Protein AF-R6C8F5-F1 (afdb_monomer)

pLDDT: mean 96.36, std 2.57, range [79.31, 98.69]

Radius of gyration: 13.08 Å; Cα contacts (8 Å, |Δi|>4): 138; chains: 1; bounding box: 33×29×35 Å

Solvent-accessible surface area (backbone atoms only — not comparable to full-atom values): 5506 Å² total; per-residue (Å²): 119,79,46,74,47,72,53,49,75,70,50,46,49,55,58,24,63,45,71,42,65,78,91,49,32,84,74,36,49,67,54,44,71,60,25,54,78,68,49,33,72,96,43,23,85,72,54,45,48,34,32,30,29,47,85,92,42,75,43,31,38,39,32,40,33,82,51,100,89,50,68,50,77,48,76,48,62,34,63,95,54,57,96,68,59,52,73,62,55,67,75,74,113

Mean predicted aligned error: 2.45 Å

Nearest PDB structures (foldseek):
  5xxs-assembly1_A  TM=6.729E-01  e=1.902E-03  Bacillus subtilis subsp. subtilis str. 168
  7wx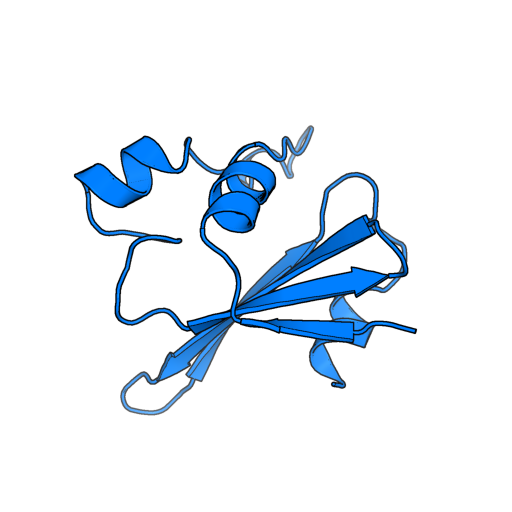5-assembly1_A  TM=6.376E-01  e=2.801E-02  Legionella pneumophila
  4r9m-assembly1_B  TM=6.533E-01  e=7.450E-02  Escherichia coli K-12
  3frm-assembly3_E  TM=5.923E-01  e=5.834E-02  Staphylococcus epidermidis ATCC 12228
  7tif-assembly10_J  TM=4.924E-01  e=1.864E-01  Saccharomyces cerevisiae

Sequence (93 aa):
MLTYHRTTEEEKYSITNWKYEGKYSIYTEKPYEEHKRNHYGFANPQNNFFSFYENENLIGFINLYEENTEIFFGIGVNPEFCNKGYGQQMTLL

Structure (mmCIF, N/CA/C/O backbone):
data_AF-R6C8F5-F1
#
_entry.id   AF-R6C8F5-F1
#
loop_
_atom_site.group_PDB
_atom_site.id
_atom_site.type_symbol
_atom_site.label_atom_id
_atom_site.label_alt_id
_atom_site.label_comp_id
_atom_site.label_asym_id
_atom_site.label_entity_id
_atom_site.label_seq_id
_atom_site.pdbx_PDB_ins_code
_atom_site.Cartn_x
_atom_site.Cartn_y
_atom_site.Cartn_z
_atom_site.occupancy
_atom_site.B_iso_or_equiv
_atom_site.auth_seq_id
_atom_site.auth_comp_id
_atom_site.auth_asym_id
_atom_site.auth_atom_id
_atom_site.pdbx_PDB_model_num
ATOM 1 N N . MET A 1 1 ? -13.207 12.737 1.373 1.00 88.25 1 MET A N 1
ATOM 2 C CA . MET A 1 1 ? -13.129 12.189 -0.005 1.00 88.25 1 MET A CA 1
ATOM 3 C C . MET A 1 1 ? -11.702 11.754 -0.207 1.00 88.25 1 MET A C 1
ATOM 5 O O . MET A 1 1 ? -10.815 12.555 0.070 1.00 88.25 1 MET A O 1
ATOM 9 N N . LEU A 1 2 ? -11.497 10.512 -0.635 1.00 96.56 2 LEU A N 1
ATOM 10 C CA . LEU A 1 2 ? -10.152 10.004 -0.844 1.00 96.56 2 LEU A CA 1
ATOM 11 C C . LEU A 1 2 ? -9.523 10.635 -2.087 1.00 96.56 2 LEU A C 1
ATOM 13 O O . LEU A 1 2 ? -10.171 10.769 -3.126 1.00 96.56 2 LEU A O 1
ATOM 17 N N . THR A 1 3 ? -8.256 10.995 -1.966 1.00 97.44 3 THR A N 1
ATOM 18 C CA . THR A 1 3 ? -7.367 11.298 -3.087 1.00 97.44 3 THR A CA 1
ATOM 19 C C . THR A 1 3 ? -6.297 10.220 -3.165 1.00 97.44 3 THR A C 1
ATOM 21 O O . THR A 1 3 ? -6.039 9.530 -2.177 1.00 97.44 3 THR A O 1
ATOM 24 N N . TYR A 1 4 ? -5.683 10.051 -4.334 1.00 97.94 4 TYR A N 1
ATOM 25 C CA . TYR A 1 4 ? -4.606 9.084 -4.501 1.00 97.94 4 TYR A CA 1
ATOM 26 C C . TYR A 1 4 ? -3.503 9.608 -5.411 1.00 97.94 4 TYR A C 1
ATOM 28 O O . TYR A 1 4 ? -3.718 10.472 -6.265 1.00 97.94 4 TYR A O 1
ATOM 36 N N . HIS A 1 5 ? -2.316 9.044 -5.233 1.00 98.12 5 HIS A N 1
ATOM 37 C CA . HIS A 1 5 ? -1.149 9.288 -6.071 1.00 98.12 5 HIS A CA 1
ATOM 38 C C . HIS A 1 5 ? -0.222 8.078 -6.037 1.00 98.12 5 HIS A C 1
ATOM 40 O O . HIS A 1 5 ? -0.387 7.164 -5.229 1.00 98.12 5 HIS A O 1
ATOM 46 N N . ARG A 1 6 ? 0.770 8.055 -6.930 1.00 98.06 6 ARG A N 1
ATOM 47 C CA . ARG A 1 6 ? 1.786 7.001 -6.920 1.00 98.06 6 ARG A CA 1
ATOM 48 C C . ARG A 1 6 ? 2.564 7.053 -5.610 1.00 98.06 6 ARG A C 1
ATOM 50 O O . ARG A 1 6 ? 3.101 8.106 -5.281 1.00 98.06 6 ARG A O 1
ATOM 57 N N . THR A 1 7 ? 2.651 5.925 -4.911 1.00 98.56 7 THR A N 1
ATOM 58 C CA . THR A 1 7 ? 3.279 5.856 -3.590 1.00 98.56 7 THR A CA 1
ATOM 59 C C . THR A 1 7 ? 4.702 6.402 -3.623 1.00 98.56 7 THR A C 1
ATOM 61 O O . THR A 1 7 ? 5.536 5.955 -4.419 1.00 98.56 7 THR A O 1
ATOM 64 N N . THR A 1 8 ? 4.973 7.374 -2.756 1.00 98.44 8 THR A N 1
ATOM 65 C CA . THR A 1 8 ? 6.280 8.028 -2.644 1.00 98.44 8 THR A CA 1
ATOM 66 C C . THR A 1 8 ? 7.258 7.180 -1.833 1.00 98.44 8 THR A C 1
ATOM 68 O O . THR A 1 8 ? 6.864 6.258 -1.123 1.00 98.44 8 THR A O 1
ATOM 71 N N . GLU A 1 9 ? 8.556 7.481 -1.907 1.00 97.69 9 GLU A N 1
ATOM 72 C CA . GLU A 1 9 ? 9.547 6.771 -1.085 1.00 97.69 9 GLU A CA 1
ATOM 73 C C . GLU A 1 9 ? 9.293 6.949 0.420 1.00 97.69 9 GLU A C 1
ATOM 75 O O . GLU A 1 9 ? 9.367 5.977 1.165 1.00 97.69 9 GLU A O 1
ATOM 80 N N . GLU A 1 10 ? 8.935 8.153 0.871 1.00 98.25 10 GLU A N 1
ATOM 81 C CA . GLU A 1 10 ? 8.641 8.438 2.284 1.00 98.25 10 GLU A CA 1
ATOM 82 C C . GLU A 1 10 ? 7.422 7.654 2.796 1.00 98.25 10 GLU A C 1
ATOM 84 O O . GLU A 1 10 ? 7.419 7.114 3.908 1.00 98.25 10 GLU A O 1
ATOM 89 N N . GLU A 1 11 ? 6.404 7.503 1.953 1.00 98.69 11 GLU A N 1
ATOM 90 C CA . GLU A 1 11 ? 5.226 6.704 2.277 1.00 98.69 11 GLU A CA 1
ATOM 91 C C . GLU A 1 11 ? 5.558 5.226 2.442 1.00 98.69 11 GLU A C 1
ATOM 93 O O . GLU A 1 11 ? 5.012 4.593 3.338 1.00 98.69 11 GLU A O 1
ATOM 98 N N . LYS A 1 12 ? 6.489 4.665 1.662 1.00 98.50 12 LYS A N 1
ATOM 99 C CA . LYS A 1 12 ? 6.908 3.262 1.836 1.00 98.50 12 LYS A CA 1
ATOM 100 C C . LYS A 1 12 ? 7.502 3.021 3.225 1.00 98.50 12 LYS A C 1
ATOM 102 O O . LYS A 1 12 ? 7.210 1.999 3.851 1.00 98.50 12 LYS A O 1
ATOM 107 N N . TYR A 1 13 ? 8.284 3.967 3.750 1.00 98.44 13 TYR A N 1
ATOM 108 C CA . TYR A 1 13 ? 8.758 3.904 5.138 1.00 98.44 13 TYR A CA 1
ATOM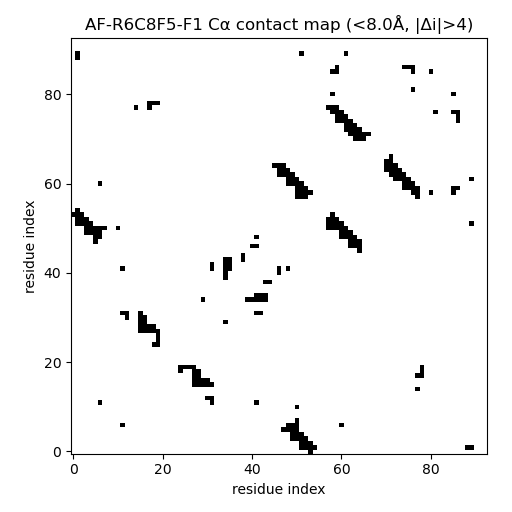 109 C C . TYR A 1 13 ? 7.604 3.998 6.137 1.00 98.44 13 TYR A C 1
ATOM 111 O O . TYR A 1 13 ? 7.554 3.224 7.091 1.00 98.44 13 TYR A O 1
ATOM 119 N N . SER A 1 14 ? 6.660 4.909 5.908 1.00 98.12 14 SER A N 1
ATOM 120 C CA . SER A 1 14 ? 5.494 5.080 6.780 1.00 98.12 14 SER A CA 1
ATOM 121 C C . SER A 1 14 ? 4.616 3.825 6.821 1.00 98.12 14 SER A C 1
ATOM 123 O O . SER A 1 14 ? 4.271 3.348 7.900 1.00 98.12 14 SER A O 1
ATOM 125 N N . ILE A 1 15 ? 4.320 3.242 5.659 1.00 98.50 15 ILE A N 1
ATOM 126 C CA . ILE A 1 15 ? 3.473 2.056 5.506 1.00 98.50 15 ILE A CA 1
ATOM 127 C C . ILE A 1 15 ? 4.126 0.830 6.143 1.00 98.50 15 ILE A C 1
ATOM 129 O O . ILE A 1 15 ? 3.484 0.114 6.907 1.00 98.50 15 ILE A O 1
ATOM 133 N N . THR A 1 16 ? 5.416 0.593 5.893 1.00 98.12 16 THR A N 1
ATOM 134 C CA . THR A 1 16 ? 6.120 -0.569 6.476 1.00 98.12 16 THR A CA 1
ATOM 135 C C . THR A 1 16 ? 6.302 -0.478 7.997 1.00 98.12 16 THR A C 1
ATOM 137 O O . THR A 1 16 ? 6.580 -1.476 8.670 1.00 98.12 16 THR A O 1
ATOM 140 N N . ASN A 1 17 ? 6.087 0.707 8.573 1.00 97.75 17 ASN A N 1
ATOM 141 C CA . ASN A 1 17 ? 6.047 0.903 10.017 1.00 97.75 17 ASN A CA 1
ATOM 142 C C . ASN A 1 17 ? 4.683 0.606 10.646 1.00 97.75 17 ASN A C 1
ATOM 144 O O . ASN A 1 17 ? 4.623 0.487 11.871 1.00 97.75 17 ASN A O 1
ATOM 148 N N . TRP A 1 18 ? 3.616 0.421 9.866 1.00 98.06 18 TRP A N 1
ATOM 149 C CA . TRP A 1 18 ? 2.317 0.028 10.407 1.00 98.06 18 TRP A CA 1
ATOM 150 C C . TRP A 1 18 ? 2.414 -1.296 11.164 1.00 98.06 18 TRP A C 1
ATOM 152 O O . TRP A 1 18 ? 3.042 -2.257 10.709 1.00 98.06 18 TRP A O 1
ATOM 162 N N . LYS A 1 19 ? 1.803 -1.328 12.351 1.00 97.56 19 LYS A N 1
ATOM 163 C CA . LYS A 1 19 ? 1.749 -2.503 13.221 1.00 97.56 19 LYS A CA 1
ATOM 164 C C . LYS A 1 19 ? 0.300 -2.900 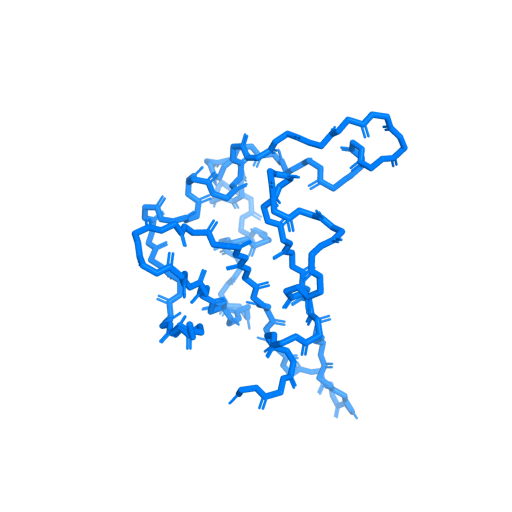13.423 1.00 97.56 19 LYS A C 1
ATOM 166 O O . LYS A 1 19 ? -0.503 -2.131 13.939 1.00 97.56 19 LYS A O 1
ATOM 171 N N . TYR A 1 20 ? -0.014 -4.112 12.994 1.00 96.12 20 TYR A N 1
ATOM 172 C CA . TYR A 1 20 ? -1.320 -4.718 13.189 1.00 96.12 20 TYR A CA 1
ATOM 173 C C . TYR A 1 20 ? -1.267 -5.644 14.398 1.00 96.12 20 TYR A C 1
ATOM 175 O O . TYR A 1 20 ? -0.290 -6.364 14.605 1.00 96.12 20 TYR A O 1
ATOM 183 N N . GLU A 1 21 ? -2.334 -5.658 15.185 1.00 94.25 21 GLU A N 1
ATOM 184 C CA . GLU A 1 21 ? -2.398 -6.455 16.406 1.00 94.25 21 GLU A CA 1
ATOM 185 C C . GLU A 1 21 ? -3.168 -7.770 16.215 1.00 94.25 21 GLU A C 1
ATOM 187 O O . GLU A 1 21 ? -3.932 -7.972 15.262 1.00 94.25 21 GLU A O 1
ATOM 192 N N . GLY A 1 22 ? -2.963 -8.696 17.155 1.00 94.88 22 GLY A N 1
ATOM 193 C CA . GLY A 1 22 ? -3.667 -9.974 17.204 1.00 94.88 22 GLY A CA 1
ATOM 194 C C . GLY A 1 22 ? -3.475 -10.806 15.936 1.00 94.88 22 GLY A C 1
ATOM 195 O O . GLY A 1 22 ? -2.368 -10.918 15.405 1.00 94.88 22 GLY A O 1
ATOM 196 N N . LYS A 1 23 ? -4.566 -11.390 15.427 1.00 94.31 23 LYS A N 1
ATOM 197 C CA . LYS A 1 23 ? -4.530 -12.241 14.224 1.00 94.31 23 LYS A CA 1
ATOM 198 C C . LYS A 1 23 ? -4.116 -11.499 12.948 1.00 94.31 23 LYS A C 1
ATOM 200 O O . LYS A 1 23 ? -3.735 -12.144 11.980 1.00 94.31 23 LYS A O 1
ATOM 205 N N . TYR A 1 24 ? -4.194 -10.167 12.939 1.00 93.00 24 TYR A N 1
ATOM 206 C CA . TYR A 1 24 ? -3.816 -9.349 11.787 1.00 93.00 24 TYR A CA 1
ATOM 207 C C . TYR A 1 24 ? -2.333 -8.973 11.789 1.00 93.00 24 TYR A C 1
ATOM 209 O O . TYR A 1 24 ? -1.854 -8.432 10.800 1.00 93.00 24 TYR A O 1
ATOM 217 N N . SER A 1 25 ? -1.584 -9.310 12.845 1.00 95.44 25 SER A N 1
ATOM 218 C CA . SER A 1 25 ? -0.136 -9.068 12.927 1.00 95.44 25 SER A CA 1
ATOM 219 C C . SER A 1 25 ? 0.664 -9.682 11.778 1.00 95.44 25 SER A C 1
ATOM 221 O O . SER A 1 25 ? 1.726 -9.162 11.453 1.00 95.44 25 SER A O 1
AT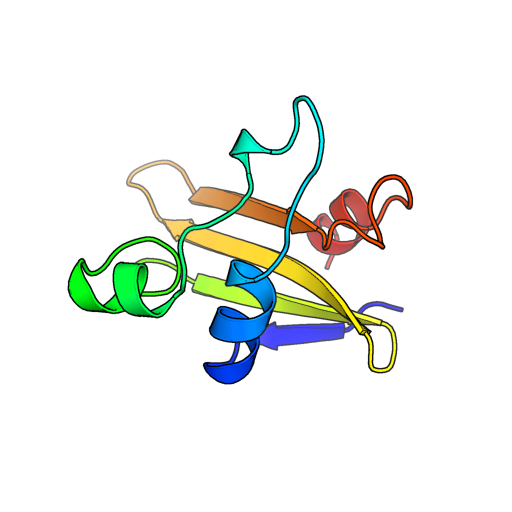OM 223 N N . ILE A 1 26 ? 0.128 -10.706 11.106 1.00 94.88 26 ILE A N 1
ATOM 224 C CA . ILE A 1 26 ? 0.710 -11.293 9.891 1.00 94.88 26 ILE A CA 1
ATOM 225 C C . ILE A 1 26 ? 0.864 -10.290 8.736 1.00 94.88 26 ILE A C 1
ATOM 227 O O . ILE A 1 26 ? 1.701 -10.506 7.870 1.00 94.88 26 ILE A O 1
ATOM 231 N N . TYR A 1 27 ? 0.083 -9.204 8.730 1.00 93.69 27 TYR A N 1
ATOM 232 C CA . TYR A 1 27 ? 0.164 -8.123 7.740 1.00 93.69 27 TYR A CA 1
ATOM 233 C C . TYR A 1 27 ? 1.145 -7.018 8.142 1.00 93.69 27 TYR A C 1
ATOM 235 O O . TYR A 1 27 ? 1.305 -6.033 7.427 1.00 93.69 27 TYR A O 1
ATOM 243 N N . THR A 1 28 ? 1.793 -7.148 9.301 1.00 95.38 28 THR A N 1
ATOM 244 C CA . THR A 1 28 ? 2.863 -6.235 9.689 1.00 95.38 28 THR A CA 1
ATOM 245 C C . THR A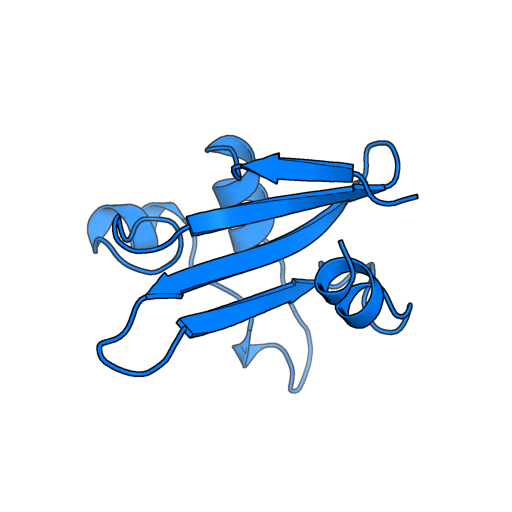 1 28 ? 4.082 -6.494 8.817 1.00 95.38 28 THR A C 1
ATOM 247 O O . THR A 1 28 ? 4.726 -7.538 8.928 1.00 95.38 28 THR A O 1
ATOM 250 N N . GLU A 1 29 ? 4.419 -5.511 7.994 1.00 95.69 29 GLU A N 1
ATOM 251 C CA . GLU A 1 29 ? 5.561 -5.590 7.094 1.00 95.69 29 GLU A CA 1
ATOM 252 C C . GLU A 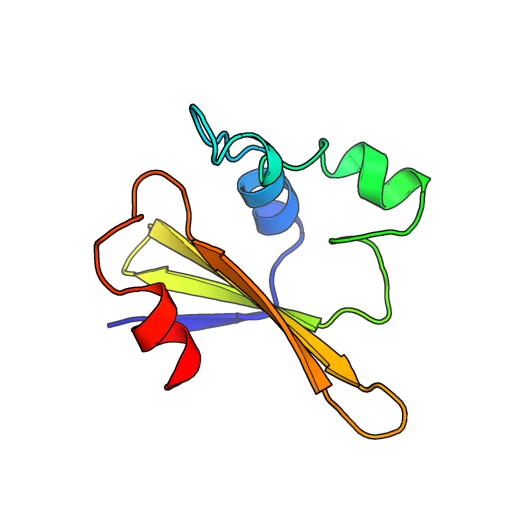1 29 ? 6.901 -5.534 7.836 1.00 95.69 29 GLU A C 1
ATOM 254 O O . GLU A 1 29 ? 7.037 -5.032 8.967 1.00 95.69 29 GLU A O 1
ATOM 259 N N . LYS A 1 30 ? 7.923 -6.057 7.159 1.00 96.75 30 LYS A N 1
ATOM 260 C CA . LYS A 1 30 ? 9.313 -5.817 7.537 1.00 96.75 30 LYS A CA 1
ATOM 261 C C . LYS A 1 30 ? 9.682 -4.367 7.203 1.00 96.75 30 LYS A C 1
ATOM 263 O O . LYS A 1 30 ? 9.066 -3.760 6.332 1.00 96.75 30 LYS A O 1
ATOM 268 N N . PRO A 1 31 ? 10.692 -3.785 7.871 1.00 97.50 31 PRO A N 1
ATOM 269 C CA . PRO A 1 31 ? 11.140 -2.436 7.543 1.00 97.50 31 PRO A CA 1
ATOM 270 C C . PRO A 1 31 ? 11.492 -2.311 6.057 1.00 97.50 31 PRO A C 1
ATOM 272 O O . PRO A 1 31 ? 12.155 -3.193 5.507 1.00 97.50 31 PRO A O 1
ATOM 275 N N . TYR A 1 32 ? 11.129 -1.197 5.419 1.00 98.12 32 TYR A N 1
ATOM 276 C CA . TYR A 1 32 ? 11.366 -0.989 3.985 1.00 98.12 32 TYR A CA 1
ATOM 277 C C . TYR A 1 32 ? 12.844 -1.134 3.557 1.00 98.12 32 TYR A C 1
ATOM 279 O O . TYR A 1 32 ? 13.134 -1.549 2.437 1.00 98.12 32 TYR A O 1
ATOM 287 N N . GLU A 1 33 ? 13.810 -0.904 4.451 1.00 98.00 33 GLU A N 1
ATOM 288 C CA . GLU A 1 33 ? 15.228 -1.199 4.178 1.00 98.00 33 GLU A CA 1
ATOM 289 C C . GLU A 1 33 ? 15.492 -2.672 3.824 1.00 98.00 33 GLU A C 1
ATOM 291 O O . GLU A 1 33 ? 16.325 -2.981 2.971 1.00 98.00 33 GLU A O 1
ATOM 296 N N . GLU A 1 34 ? 14.764 -3.600 4.445 1.00 97.88 34 GLU A N 1
ATOM 297 C CA . GLU A 1 34 ? 14.863 -5.024 4.134 1.00 97.88 34 GLU A CA 1
ATOM 298 C C . GLU A 1 34 ? 14.255 -5.348 2.768 1.00 97.88 34 GLU A C 1
ATOM 300 O O . GLU A 1 34 ? 14.824 -6.150 2.024 1.00 97.88 34 GLU A O 1
ATOM 305 N N . HIS A 1 35 ? 13.152 -4.684 2.415 1.00 97.75 35 HIS A N 1
ATOM 306 C CA . HIS A 1 35 ? 12.546 -4.778 1.089 1.00 97.75 35 HIS A CA 1
ATOM 307 C C . HIS A 1 35 ? 13.540 -4.338 0.019 1.00 97.75 35 HIS A C 1
ATOM 309 O O . HIS A 1 35 ? 13.767 -5.079 -0.934 1.00 97.75 35 HIS A O 1
ATOM 315 N N . LYS A 1 36 ? 14.190 -3.179 0.205 1.00 97.75 36 LYS A N 1
ATOM 316 C CA . LYS A 1 36 ? 15.197 -2.653 -0.730 1.00 97.75 36 LYS A CA 1
ATOM 317 C C . LYS A 1 36 ? 16.379 -3.596 -0.903 1.00 97.75 36 LYS A C 1
ATOM 319 O O . LYS A 1 36 ? 16.744 -3.904 -2.031 1.00 97.75 36 LYS A O 1
ATOM 324 N N . ARG A 1 37 ? 16.950 -4.099 0.196 1.00 97.69 37 ARG A N 1
ATOM 325 C CA . ARG A 1 37 ? 18.107 -5.012 0.150 1.00 97.69 37 ARG A CA 1
ATOM 326 C C . ARG A 1 37 ? 17.821 -6.282 -0.655 1.00 97.69 37 ARG A C 1
ATOM 328 O O . ARG A 1 37 ? 18.713 -6.801 -1.318 1.00 97.69 37 ARG A O 1
ATOM 335 N N . ASN A 1 38 ? 16.589 -6.772 -0.582 1.00 96.81 38 ASN A N 1
ATOM 336 C CA . ASN A 1 38 ? 16.183 -8.054 -1.150 1.00 96.81 38 ASN A CA 1
ATOM 337 C C . ASN A 1 38 ? 15.273 -7.916 -2.390 1.00 96.81 38 ASN A C 1
ATOM 339 O O . ASN A 1 38 ? 14.841 -8.929 -2.928 1.00 96.81 38 ASN A O 1
ATOM 343 N N . HIS A 1 39 ? 14.995 -6.690 -2.844 1.00 96.19 39 HIS A N 1
ATOM 344 C CA . HIS A 1 39 ? 14.191 -6.354 -4.027 1.00 96.19 39 HIS A CA 1
ATOM 345 C C . HIS A 1 39 ? 12.767 -6.952 -4.044 1.00 96.19 39 HIS A C 1
ATOM 347 O O . HIS A 1 39 ? 12.298 -7.423 -5.079 1.00 96.19 39 HIS A O 1
ATOM 353 N N . TYR A 1 40 ? 12.055 -6.923 -2.909 1.00 95.62 40 TYR A N 1
ATOM 354 C CA . TYR A 1 40 ? 10.673 -7.430 -2.801 1.00 95.62 40 TYR A CA 1
ATOM 355 C C . TYR A 1 40 ? 9.683 -6.390 -2.250 1.00 95.62 40 TYR A C 1
ATOM 357 O O . TYR A 1 40 ? 10.068 -5.312 -1.793 1.00 95.62 40 TYR A O 1
ATOM 365 N N . GLY A 1 41 ? 8.382 -6.708 -2.285 1.00 95.31 41 GLY A N 1
ATOM 366 C CA . GLY A 1 41 ? 7.310 -5.850 -1.760 1.00 95.31 41 GLY A CA 1
ATOM 367 C C . GLY A 1 41 ? 7.387 -4.429 -2.330 1.00 95.31 41 GLY A C 1
ATOM 368 O O . GLY A 1 41 ? 7.457 -4.264 -3.545 1.00 95.31 41 GLY A O 1
ATOM 369 N N . PHE A 1 42 ? 7.444 -3.407 -1.472 1.00 97.12 42 PHE A N 1
ATOM 370 C CA . PHE A 1 42 ? 7.572 -1.995 -1.874 1.00 97.12 42 PHE A CA 1
ATOM 371 C C . PHE A 1 42 ? 8.821 -1.634 -2.700 1.00 97.12 42 PHE A C 1
ATOM 373 O O . PHE A 1 42 ? 8.869 -0.552 -3.293 1.00 97.12 42 PHE A O 1
ATOM 380 N N . ALA A 1 43 ? 9.823 -2.517 -2.746 1.00 97.19 43 ALA A N 1
ATOM 381 C CA . ALA A 1 43 ? 11.029 -2.359 -3.556 1.00 97.19 43 ALA A CA 1
ATOM 382 C C . ALA A 1 43 ? 11.056 -3.262 -4.803 1.00 97.19 43 ALA A C 1
ATOM 384 O O . ALA A 1 43 ? 12.035 -3.232 -5.547 1.00 97.19 43 ALA A O 1
ATOM 385 N N . ASN A 1 44 ? 10.020 -4.074 -5.041 1.00 95.75 44 ASN A N 1
ATOM 386 C CA . ASN A 1 44 ? 9.923 -4.852 -6.274 1.00 95.75 44 ASN A CA 1
ATOM 387 C C . ASN A 1 44 ? 9.538 -3.913 -7.437 1.00 95.75 44 ASN A C 1
ATOM 389 O O . ASN A 1 44 ? 8.470 -3.302 -7.373 1.00 95.75 44 ASN A O 1
ATOM 393 N N . PRO A 1 45 ? 10.347 -3.813 -8.508 1.00 92.62 45 PRO A N 1
ATOM 394 C CA . PRO A 1 45 ? 10.064 -2.929 -9.639 1.00 92.62 45 PRO A CA 1
ATOM 395 C C . PRO A 1 45 ? 8.832 -3.325 -10.464 1.00 92.62 45 PRO A C 1
ATOM 397 O O . PRO A 1 45 ? 8.335 -2.496 -11.220 1.00 92.62 45 PRO A O 1
ATOM 400 N N . GLN A 1 46 ? 8.340 -4.563 -10.347 1.00 93.62 46 GLN A N 1
ATOM 401 C CA . GLN A 1 46 ? 7.114 -4.992 -11.028 1.00 93.62 46 GLN A CA 1
ATOM 402 C C . GLN A 1 46 ? 5.855 -4.406 -10.380 1.00 93.62 46 GLN A C 1
ATOM 404 O O . GLN A 1 46 ? 4.841 -4.248 -11.052 1.00 93.62 46 GLN A O 1
ATOM 409 N N . ASN A 1 47 ? 5.924 -4.071 -9.090 1.00 95.75 47 ASN A N 1
ATOM 410 C CA . ASN A 1 47 ? 4.790 -3.570 -8.329 1.00 95.75 47 ASN A CA 1
ATOM 411 C C . ASN A 1 47 ? 4.476 -2.106 -8.660 1.00 95.75 47 ASN A C 1
ATOM 413 O O . ASN A 1 47 ? 5.370 -1.262 -8.769 1.00 95.75 47 ASN A O 1
ATOM 417 N N . ASN A 1 48 ? 3.186 -1.778 -8.712 1.00 96.94 48 ASN A N 1
ATOM 418 C CA . ASN A 1 48 ? 2.697 -0.420 -8.919 1.00 96.94 48 ASN A CA 1
ATOM 419 C C . ASN A 1 48 ? 1.826 -0.008 -7.740 1.00 96.94 48 ASN A C 1
ATOM 421 O O . ASN A 1 48 ? 0.636 -0.318 -7.684 1.00 96.94 48 ASN A O 1
ATOM 425 N N . PHE A 1 49 ? 2.446 0.697 -6.796 1.00 98.12 49 PHE A N 1
ATOM 426 C CA . PHE A 1 49 ? 1.778 1.154 -5.587 1.00 98.12 49 PHE A CA 1
ATOM 427 C C . PHE A 1 49 ? 1.153 2.539 -5.755 1.00 98.12 49 PHE A C 1
ATOM 429 O O . PHE A 1 49 ? 1.790 3.463 -6.277 1.00 98.12 49 PHE A O 1
ATOM 436 N N . PHE A 1 50 ? -0.072 2.680 -5.254 1.00 98.25 50 PHE A N 1
ATOM 437 C CA . PHE A 1 50 ? -0.764 3.957 -5.120 1.00 98.25 50 PHE A CA 1
ATOM 438 C C . PHE A 1 50 ? -1.219 4.139 -3.679 1.00 98.25 50 PHE A C 1
ATOM 440 O O . PHE A 1 50 ? -1.865 3.256 -3.114 1.00 98.25 50 PHE A O 1
ATOM 447 N N . SER A 1 51 ? -0.879 5.286 -3.103 1.00 98.69 51 SER A N 1
ATOM 448 C CA . SER A 1 51 ? -1.244 5.674 -1.745 1.00 98.69 51 SER A CA 1
ATOM 449 C C . SER A 1 51 ? -2.529 6.480 -1.772 1.00 98.69 51 SER A C 1
ATOM 451 O O . SER A 1 51 ? -2.719 7.305 -2.665 1.00 98.69 51 SER A O 1
ATOM 453 N N . PHE A 1 52 ? -3.380 6.275 -0.773 1.00 98.56 52 PHE A N 1
ATOM 454 C CA . PHE A 1 52 ? -4.648 6.977 -0.620 1.00 98.56 52 PHE A CA 1
ATOM 455 C C . PHE A 1 52 ? -4.637 7.835 0.635 1.00 98.56 52 PHE A C 1
ATOM 457 O O . PHE A 1 52 ? -4.260 7.375 1.717 1.00 98.56 52 PHE A O 1
ATOM 464 N N . TYR A 1 53 ? -5.112 9.065 0.485 1.00 98.38 53 TYR A N 1
ATOM 465 C CA . TYR A 1 53 ? -5.189 10.052 1.548 1.00 98.38 53 TYR A CA 1
ATOM 466 C C . TYR A 1 53 ? -6.620 10.514 1.783 1.00 98.38 53 TYR A C 1
ATOM 468 O O . TYR A 1 53 ? -7.407 10.674 0.851 1.00 98.38 53 TYR A O 1
ATOM 476 N N . GLU A 1 54 ? -6.934 10.798 3.044 1.00 97.69 54 GLU A N 1
ATOM 477 C CA . GL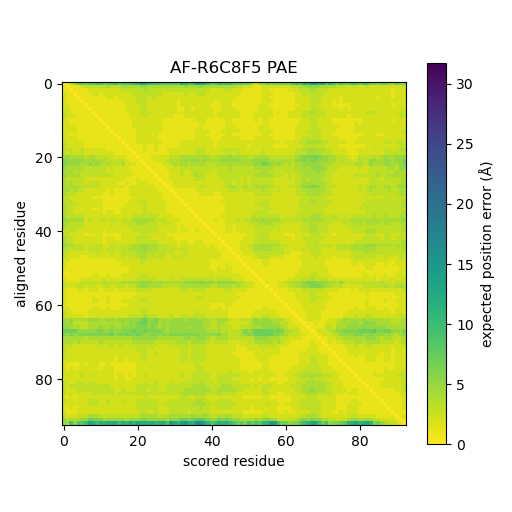U A 1 54 ? -8.059 11.648 3.417 1.00 97.69 54 GLU A CA 1
ATOM 478 C C . GLU A 1 54 ? -7.543 12.799 4.278 1.00 97.69 54 GLU A C 1
ATOM 480 O O . GLU A 1 54 ? -7.067 12.602 5.402 1.00 97.69 54 GLU A O 1
ATOM 485 N N . ASN A 1 55 ? -7.649 14.015 3.737 1.00 95.06 55 ASN A N 1
ATOM 486 C CA . ASN A 1 55 ? -6.958 15.192 4.259 1.00 95.06 55 ASN A CA 1
ATOM 487 C C . ASN A 1 55 ? -5.440 14.919 4.323 1.00 95.06 55 ASN A C 1
ATOM 489 O O . ASN A 1 55 ? -4.847 14.572 3.308 1.00 95.06 55 ASN A O 1
ATOM 493 N N . GLU A 1 56 ? -4.819 15.034 5.496 1.00 95.44 56 GLU A N 1
ATOM 494 C CA . GLU A 1 56 ? -3.383 14.786 5.699 1.00 95.44 56 GLU A CA 1
ATOM 495 C C . GLU A 1 56 ? -3.069 13.338 6.118 1.00 95.44 56 GLU A C 1
ATOM 497 O O 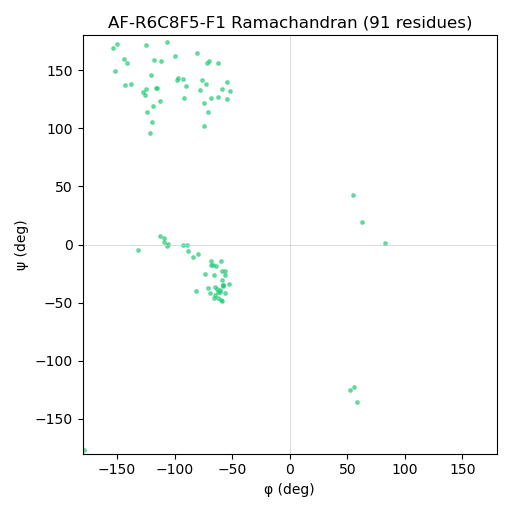. GLU A 1 56 ? -1.910 12.980 6.320 1.00 95.44 56 GLU A O 1
ATOM 502 N N . ASN A 1 57 ? -4.087 12.480 6.253 1.00 97.94 57 ASN A N 1
ATOM 503 C CA . ASN A 1 57 ? -3.905 11.124 6.763 1.00 97.94 57 ASN A CA 1
ATOM 504 C C . ASN A 1 57 ? -3.653 10.137 5.628 1.00 97.94 57 ASN A C 1
ATOM 506 O O . ASN A 1 57 ? -4.488 10.009 4.732 1.00 97.94 57 ASN A O 1
ATOM 510 N N . LEU A 1 58 ? -2.559 9.380 5.725 1.00 98.50 58 LEU A N 1
ATOM 511 C CA . LEU A 1 58 ? -2.300 8.229 4.866 1.00 98.50 58 LEU A CA 1
ATOM 512 C C . LEU A 1 58 ? -3.204 7.062 5.292 1.00 98.50 58 LEU A C 1
ATOM 514 O O . LEU A 1 58 ? -2.949 6.386 6.296 1.00 98.50 58 LEU A O 1
ATOM 518 N N . ILE A 1 59 ? -4.274 6.851 4.528 1.00 98.50 59 ILE A N 1
ATOM 519 C CA . ILE A 1 59 ? -5.350 5.904 4.841 1.00 98.50 59 ILE A CA 1
ATOM 520 C C . ILE A 1 59 ? -4.981 4.479 4.446 1.00 98.50 59 ILE A C 1
ATOM 522 O O . ILE A 1 59 ? -5.301 3.530 5.162 1.00 98.50 59 ILE A O 1
ATOM 526 N N . GLY A 1 60 ? -4.330 4.306 3.304 1.00 98.31 60 GLY A N 1
ATOM 527 C CA . GLY A 1 60 ? -4.088 2.987 2.743 1.00 98.31 60 GLY A CA 1
ATOM 528 C C . GLY A 1 60 ? -3.297 3.046 1.452 1.00 98.31 60 GLY A C 1
ATOM 529 O O . GLY A 1 60 ? -2.881 4.114 1.003 1.00 98.31 60 GLY A O 1
ATOM 530 N N . PHE A 1 61 ? -3.101 1.881 0.856 1.00 98.50 61 PHE A N 1
ATOM 531 C CA . PHE A 1 61 ? -2.484 1.737 -0.449 1.00 98.50 61 PHE A CA 1
ATOM 532 C C . PHE A 1 61 ? -3.128 0.589 -1.226 1.00 98.50 61 PHE A C 1
ATOM 534 O O . PHE A 1 61 ? -3.700 -0.338 -0.640 1.00 98.50 61 PHE A O 1
ATOM 541 N N . ILE A 1 62 ? -2.960 0.623 -2.543 1.00 98.19 62 ILE A N 1
ATOM 542 C CA . ILE A 1 62 ? -3.121 -0.547 -3.409 1.00 98.19 62 ILE A CA 1
ATOM 543 C C . ILE A 1 62 ? -1.804 -0.865 -4.110 1.00 98.19 62 ILE A C 1
ATOM 545 O O . ILE A 1 62 ? -0.944 0.003 -4.249 1.00 98.19 62 ILE A O 1
ATOM 549 N N . ASN A 1 63 ? -1.667 -2.105 -4.562 1.00 97.81 63 ASN A N 1
ATOM 550 C CA . ASN A 1 63 ? -0.602 -2.582 -5.426 1.00 97.81 63 ASN A CA 1
ATOM 551 C C . ASN A 1 63 ? -1.210 -3.285 -6.634 1.00 97.81 63 ASN A C 1
ATOM 553 O O . ASN A 1 63 ? -2.045 -4.173 -6.466 1.00 97.81 63 ASN A O 1
ATOM 557 N N . LEU A 1 64 ? -0.746 -2.927 -7.822 1.00 96.25 64 LEU A N 1
ATOM 558 C CA . LEU A 1 64 ? -1.152 -3.544 -9.073 1.00 96.25 64 LEU A CA 1
ATOM 559 C C . LEU A 1 64 ? 0.078 -4.048 -9.820 1.00 96.25 64 LEU A C 1
ATOM 561 O O . LEU A 1 64 ? 1.052 -3.312 -9.979 1.00 96.25 64 LEU A O 1
ATOM 565 N N . TYR A 1 65 ? 0.029 -5.271 -10.329 1.00 94.62 65 TYR A N 1
ATOM 566 C CA . TYR A 1 65 ? 0.928 -5.694 -11.399 1.00 94.62 65 TYR A CA 1
ATOM 567 C C . TYR A 1 65 ? 0.282 -6.776 -12.252 1.00 94.62 65 TYR A C 1
ATOM 569 O O . TYR A 1 65 ? -0.565 -7.539 -11.790 1.00 94.62 65 TYR A O 1
ATOM 577 N N . GLU A 1 66 ? 0.663 -6.785 -13.523 1.00 93.56 66 GLU A N 1
ATOM 578 C CA . GLU A 1 66 ? 0.136 -7.721 -14.504 1.00 93.56 66 GLU A CA 1
ATOM 579 C C . GLU A 1 66 ? 0.798 -9.088 -14.341 1.00 93.56 66 GLU A C 1
ATOM 581 O O . GLU A 1 66 ? 2.024 -9.210 -14.258 1.00 93.56 66 GLU A O 1
ATOM 586 N N . GLU A 1 67 ? -0.032 -10.120 -14.334 1.00 93.62 67 GLU A N 1
ATOM 587 C CA . GLU A 1 67 ? 0.357 -11.502 -14.561 1.00 93.62 67 GLU A CA 1
ATOM 588 C C . GLU A 1 67 ? -0.131 -11.926 -15.956 1.00 93.62 67 GLU A C 1
ATOM 590 O O . GLU A 1 67 ? -0.813 -11.181 -16.658 1.00 93.62 67 GLU A O 1
ATOM 595 N N . ASN A 1 68 ? 0.223 -13.133 -16.402 1.00 94.56 68 ASN A N 1
ATOM 596 C CA . ASN A 1 68 ? -0.030 -13.548 -17.790 1.00 94.56 68 ASN A CA 1
ATOM 597 C C . ASN A 1 68 ? -1.514 -13.519 -18.199 1.00 94.56 68 ASN A C 1
ATOM 599 O O . ASN A 1 68 ? -1.825 -13.343 -19.375 1.00 94.56 68 ASN A O 1
ATOM 603 N N . THR A 1 69 ? -2.424 -13.755 -17.253 1.00 97.00 69 THR A N 1
ATOM 604 C CA . THR A 1 69 ? -3.868 -13.881 -17.512 1.00 97.00 69 THR A CA 1
ATOM 605 C C . THR A 1 69 ? -4.728 -13.053 -16.568 1.00 97.00 69 THR A C 1
ATOM 607 O O . THR A 1 69 ? -5.948 -13.035 -16.714 1.00 97.00 69 THR A O 1
ATOM 610 N N . GLU A 1 70 ? -4.116 -12.401 -15.587 1.00 96.50 70 GLU A N 1
ATOM 611 C CA . GLU A 1 70 ? -4.811 -11.700 -14.518 1.00 96.50 70 GLU A CA 1
ATOM 612 C C . GLU A 1 70 ? -3.992 -10.508 -14.028 1.00 96.50 70 GLU A C 1
ATOM 614 O O . GLU A 1 70 ? -2.855 -10.293 -14.441 1.00 96.50 70 GLU A O 1
ATOM 619 N N . ILE A 1 71 ? -4.603 -9.705 -13.165 1.00 94.50 71 ILE A N 1
ATOM 620 C CA . ILE A 1 71 ? -3.923 -8.612 -12.482 1.00 94.50 71 ILE A CA 1
ATOM 621 C C . ILE A 1 71 ? -3.881 -8.983 -11.012 1.00 94.50 71 ILE A C 1
ATOM 623 O O . ILE A 1 71 ? -4.927 -9.183 -10.387 1.00 94.50 71 ILE A O 1
ATOM 627 N N . PHE A 1 72 ? -2.679 -9.018 -10.447 1.00 95.62 72 PHE A N 1
ATOM 628 C CA . PHE A 1 72 ? -2.537 -9.083 -9.008 1.00 95.62 72 PHE A CA 1
ATOM 629 C C . PHE A 1 72 ? -3.003 -7.758 -8.405 1.00 95.62 72 PHE A C 1
ATOM 631 O O . PHE A 1 72 ? -2.500 -6.688 -8.760 1.00 95.62 72 PHE A O 1
ATOM 638 N N . PHE A 1 73 ? -3.932 -7.838 -7.455 1.00 96.56 73 PHE A N 1
ATOM 639 C CA . PHE A 1 73 ? -4.425 -6.691 -6.703 1.00 96.56 73 PHE A CA 1
ATOM 640 C C . PHE A 1 73 ? -4.155 -6.867 -5.208 1.00 96.56 73 PHE A C 1
ATOM 642 O O . PHE A 1 73 ? -4.819 -7.644 -4.520 1.00 96.56 73 PHE A O 1
ATOM 649 N N . GLY A 1 74 ? -3.170 -6.126 -4.700 1.00 96.31 74 GLY A N 1
ATOM 650 C CA . GLY A 1 74 ? -2.878 -6.014 -3.274 1.00 96.31 74 GLY A CA 1
ATOM 651 C C . GLY A 1 74 ? -3.518 -4.765 -2.681 1.00 96.31 74 GLY A C 1
ATOM 652 O O . GLY A 1 74 ? -3.542 -3.720 -3.322 1.00 96.31 74 GLY A O 1
ATOM 653 N N . ILE A 1 75 ? -4.000 -4.846 -1.443 1.00 97.19 75 ILE A N 1
ATOM 654 C CA . ILE A 1 75 ? -4.620 -3.717 -0.743 1.00 97.19 75 ILE A CA 1
ATOM 655 C C . ILE A 1 75 ? -4.252 -3.743 0.739 1.00 97.19 75 ILE A C 1
ATOM 657 O O . ILE A 1 75 ? -4.283 -4.796 1.375 1.00 97.19 75 ILE A O 1
ATOM 661 N N . GLY A 1 76 ? -3.923 -2.578 1.292 1.00 97.19 76 GLY A N 1
ATOM 662 C CA . GLY A 1 76 ? -3.629 -2.396 2.710 1.00 97.19 76 GLY A CA 1
ATOM 663 C C . GLY A 1 76 ? -4.267 -1.120 3.244 1.00 97.19 76 GLY A C 1
ATOM 664 O O . GLY A 1 76 ? -4.240 -0.082 2.589 1.00 97.19 76 GLY A O 1
ATOM 665 N N . VAL A 1 77 ? -4.848 -1.188 4.442 1.00 97.94 77 VAL A N 1
ATOM 666 C CA . VAL A 1 77 ? -5.412 -0.029 5.153 1.00 97.94 77 VAL A CA 1
ATOM 667 C C . VAL A 1 77 ? -4.618 0.165 6.430 1.00 97.94 77 VAL A C 1
ATOM 669 O O . VAL A 1 77 ? -4.372 -0.804 7.149 1.00 97.94 77 VAL A O 1
ATOM 672 N N . ASN A 1 78 ? -4.243 1.404 6.727 1.00 97.88 78 ASN A N 1
ATOM 673 C CA . ASN A 1 78 ? -3.579 1.766 7.968 1.00 97.88 78 ASN A CA 1
ATOM 674 C C . ASN A 1 78 ? -4.393 1.239 9.175 1.00 97.88 78 ASN A C 1
ATOM 676 O O . ASN A 1 78 ? -5.620 1.407 9.207 1.00 97.88 78 ASN A O 1
ATOM 680 N N . PRO A 1 79 ? -3.756 0.569 10.155 1.00 97.19 79 PRO A N 1
ATOM 681 C CA . PRO A 1 79 ? -4.448 -0.065 11.278 1.00 97.19 79 PRO A CA 1
ATOM 682 C C . PRO A 1 79 ? -5.394 0.878 12.042 1.00 97.19 79 PRO A C 1
ATOM 684 O O . PRO A 1 79 ? -6.474 0.447 12.445 1.00 97.19 79 PRO A O 1
ATOM 687 N N . GLU A 1 80 ? -5.072 2.169 12.162 1.00 96.62 80 GLU A N 1
ATOM 688 C CA . GLU A 1 80 ? -5.916 3.172 12.843 1.00 96.62 80 GLU A CA 1
ATOM 689 C C . GLU A 1 80 ? -7.233 3.485 12.099 1.00 96.62 80 GLU A C 1
ATOM 691 O O . GLU A 1 80 ? -8.206 4.017 12.658 1.00 96.62 80 GLU A O 1
ATOM 696 N N . PHE A 1 81 ? -7.294 3.137 10.815 1.00 96.88 81 PHE A N 1
ATOM 697 C CA . PHE A 1 81 ? -8.420 3.408 9.924 1.00 96.88 81 PHE A CA 1
ATOM 698 C C . PHE A 1 81 ? -9.155 2.134 9.486 1.00 96.88 81 PHE A C 1
ATOM 700 O O . PHE A 1 81 ? -10.088 2.187 8.681 1.00 96.88 81 PHE A O 1
ATOM 707 N N . CYS A 1 82 ? -8.802 0.981 10.055 1.00 95.00 82 CYS A N 1
ATOM 708 C CA . CYS A 1 82 ? -9.512 -0.271 9.822 1.00 95.00 82 CYS A CA 1
ATOM 709 C C . CYS A 1 82 ? -10.979 -0.213 10.304 1.00 95.00 82 CYS A C 1
ATOM 711 O O . CYS A 1 82 ? -11.344 0.573 11.176 1.00 95.00 82 CYS A O 1
ATOM 713 N N . ASN A 1 83 ? -11.834 -1.069 9.726 1.00 93.75 83 ASN A N 1
ATOM 714 C CA . ASN A 1 83 ? -13.279 -1.173 10.013 1.00 93.75 83 ASN A CA 1
ATOM 715 C C . ASN A 1 83 ? -14.132 0.072 9.682 1.00 93.75 83 ASN A C 1
ATOM 717 O O . ASN A 1 83 ? -15.256 0.189 10.160 1.00 93.75 83 ASN A O 1
ATOM 721 N N . LYS A 1 84 ? -13.631 0.979 8.833 1.00 95.94 84 LYS A N 1
ATOM 722 C CA . LYS A 1 84 ? -14.339 2.207 8.407 1.00 95.94 84 LYS A CA 1
ATOM 723 C C . LYS A 1 84 ? -14.806 2.191 6.943 1.00 95.94 84 LYS A C 1
ATOM 725 O O . LYS A 1 84 ? -15.296 3.191 6.436 1.00 95.94 84 LYS A O 1
ATOM 730 N N . GLY A 1 85 ? -14.641 1.065 6.245 1.00 96.19 85 GLY A N 1
ATOM 731 C CA . GLY A 1 85 ? -15.044 0.916 4.839 1.00 96.19 85 GLY A CA 1
ATOM 732 C C . GLY A 1 85 ? -14.044 1.454 3.805 1.00 96.19 85 GLY A C 1
ATOM 733 O O . GLY A 1 85 ? -14.300 1.329 2.612 1.00 96.19 85 GLY A O 1
ATOM 734 N N . TYR A 1 86 ? -12.884 1.982 4.219 1.00 97.50 86 TYR A N 1
ATOM 735 C CA . TYR A 1 86 ? -11.893 2.545 3.289 1.00 97.50 86 TYR A CA 1
ATOM 736 C C . TYR A 1 86 ? -11.390 1.556 2.235 1.00 97.50 86 TYR A C 1
ATOM 738 O O . TYR A 1 86 ? -11.195 1.954 1.095 1.00 97.50 86 TYR A O 1
ATOM 746 N N . GLY A 1 87 ? -11.253 0.266 2.566 1.00 96.00 87 GLY A N 1
ATOM 747 C CA . GLY A 1 87 ? -10.868 -0.748 1.579 1.00 96.00 87 GLY A CA 1
ATOM 748 C C . GLY A 1 87 ? -11.818 -0.796 0.377 1.00 96.00 87 GLY A C 1
ATOM 749 O O . GLY A 1 87 ? -11.365 -0.837 -0.758 1.00 96.00 87 GLY A O 1
ATOM 750 N N . GLN A 1 88 ? -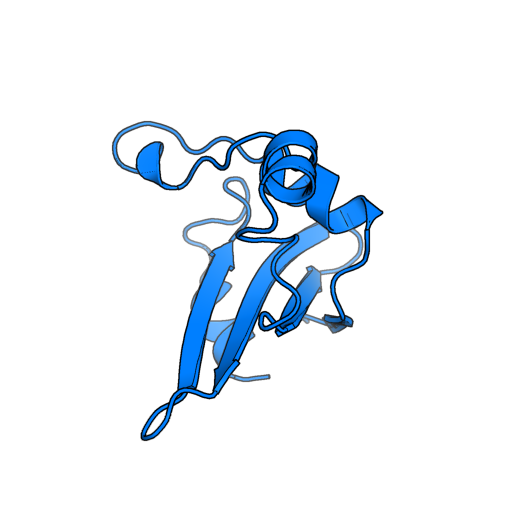13.131 -0.699 0.616 1.00 95.88 88 GLN A N 1
ATOM 751 C CA . GLN A 1 88 ? -14.125 -0.649 -0.460 1.00 95.88 88 GLN A CA 1
ATOM 752 C C . GLN A 1 88 ? -14.046 0.669 -1.235 1.00 95.88 88 GLN A C 1
ATOM 754 O O . GLN A 1 88 ? -14.112 0.671 -2.458 1.00 95.88 88 GLN A O 1
ATOM 759 N N . GLN A 1 89 ? -13.867 1.793 -0.541 1.00 96.62 89 GLN A N 1
ATOM 760 C CA . GLN A 1 89 ? -13.764 3.097 -1.199 1.00 96.62 89 GLN A CA 1
ATOM 761 C C . GLN A 1 89 ? -12.547 3.178 -2.130 1.00 96.62 89 GLN A C 1
ATOM 763 O O . GLN A 1 89 ? -12.675 3.682 -3.239 1.00 96.62 89 GLN A O 1
ATOM 768 N N . MET A 1 90 ? -11.396 2.634 -1.717 1.00 97.12 90 MET A N 1
ATOM 769 C CA . MET A 1 90 ? -10.181 2.609 -2.542 1.00 97.12 90 MET A CA 1
ATOM 770 C C . MET A 1 90 ? -10.330 1.742 -3.800 1.00 97.12 90 MET A C 1
ATOM 772 O O . MET A 1 90 ? -9.661 2.006 -4.786 1.00 97.12 90 MET A O 1
ATOM 776 N N . THR A 1 91 ? -11.209 0.732 -3.797 1.00 94.25 91 THR A N 1
ATOM 777 C CA . THR A 1 91 ? -11.459 -0.121 -4.980 1.00 94.25 91 THR A CA 1
ATOM 778 C C . THR A 1 91 ? -12.394 0.499 -6.022 1.00 94.25 91 THR A C 1
ATOM 780 O O . THR A 1 91 ? -12.590 -0.085 -7.083 1.00 94.25 91 THR A O 1
ATOM 783 N N . LEU A 1 92 ? -13.016 1.640 -5.712 1.00 90.94 92 LEU A N 1
ATOM 784 C CA . LEU A 1 92 ? -14.015 2.298 -6.563 1.00 90.94 92 LEU A CA 1
ATOM 785 C C . LEU A 1 92 ? -13.489 3.568 -7.254 1.00 90.94 92 LEU A C 1
ATOM 787 O O . LEU A 1 92 ? -14.253 4.211 -7.975 1.00 90.94 92 LEU A O 1
ATOM 791 N N . LEU A 1 93 ? -12.233 3.942 -6.997 1.00 79.31 93 LEU A N 1
ATOM 792 C CA . LEU A 1 93 ? -11.551 5.124 -7.535 1.00 79.31 93 LEU A CA 1
ATOM 793 C C . LEU A 1 93 ? -10.577 4.723 -8.641 1.00 79.31 93 LEU A C 1
ATOM 795 O O . LEU A 1 93 ? -10.516 5.479 -9.635 1.00 79.31 93 LEU A O 1
#

Secondary structure (DSSP, 8-state):
--EEEEPPHHHHHHHHT----GGGGGG-PPPHHHHHHHT-GGG-TT-EEEEEEETTEEEEEEEEEE-SSSEEEEEEE-GGGTTSSHHHHHTT-

Foldseek 3Di:
DKDKDFQDPVNLQVCLCFADDDPCRVVNHDGVVVCCVVCDDVNPPQWTKMWMDDPPDGFWIWIWGDDPPDIDIRITGRNVNPPVCVRVVVVVD